Protein AF-A0A162JZP9-F1 (afdb_monomer)

Radius of gyration: 16.93 Å; Cα contacts (8 Å, |Δi|>4): 93; chains: 1; bounding box: 45×39×54 Å

Foldseek 3Di:
DDPDPPDPPFPLVVLVVVLCVLVCCVVPDPPPVPPDPVVVVVSVVVNVVSLLVLLQGAGPDPVSLVVLVVSLVVLVVVLPDPPDDPVSNVVSPVSSVSSVVSSVVNVVVVVVVVD

Secondary structure (DSSP, 8-state):
------PPPPHHHHHHHHHHHHHHHHHHH---TTS-HHHHHHHHHHHHHHHHHHHTSPP-SHHHHHHHHHHHHHHHHHHT-TTS-HHHHHHHHHHHHHHHHHHHHHHHHHHHH--

Nearest PDB structures (foldseek):
  3uum-assembly1_A  TM=4.599E-01  e=1.587E+00  Rattus norvegicus
  3kaw-assembly1_A  TM=3.627E-01  e=4.644E+00  Pseudomonas aeruginosa
  3kav-assembly1_A  TM=3.359E-01  e=9.499E+00  Pseudomonas aeruginosa

pLDDT: mean 74.13, std 14.62, range [38.47, 94.81]

Mean predicted aligned error: 10.18 Å

Organism: NCBI:txid171437

Sequence (115 aa):
MTDQPLTAPCPVAALATDWAILDDQIAGGWVDVTAEPGLALALDALRNAVMARAVGVTAGSVSGAAFQAWLVGLHVSIADDPELDEDARARHLRLAAEGARHLLRYLTTLRLSAD

Solvent-accessible surface area (backbone atoms only — not comparable to full-atom values): 6414 Å² total; per-residue (Å²): 138,81,82,70,76,81,70,75,74,45,70,38,52,55,50,49,46,57,44,49,54,51,50,50,45,54,75,68,68,64,75,50,85,80,55,57,72,69,56,58,53,50,48,53,52,49,51,52,54,50,53,60,50,52,24,72,47,62,39,77,46,74,70,26,37,53,51,34,52,51,51,24,52,51,26,46,57,56,45,65,43,87,86,55,52,70,70,58,29,52,50,28,48,50,46,22,54,43,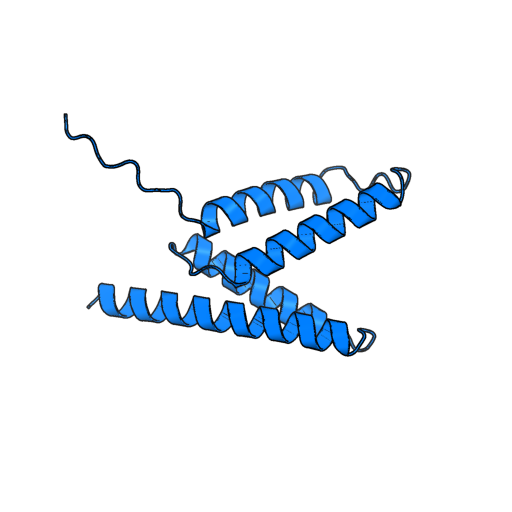15,49,52,26,45,51,52,37,56,52,51,53,55,68,72,76,112

Structure (mmCIF, N/CA/C/O backbone):
data_AF-A0A162JZP9-F1
#
_entry.id   AF-A0A162JZP9-F1
#
loop_
_atom_site.group_PDB
_atom_site.id
_atom_site.type_symbol
_atom_site.label_atom_id
_atom_site.label_alt_id
_atom_site.label_comp_id
_atom_site.label_asym_id
_atom_site.label_entity_id
_atom_site.label_seq_id
_atom_site.pdbx_PDB_ins_code
_atom_site.Cartn_x
_atom_site.Cartn_y
_atom_site.Cartn_z
_atom_site.occupancy
_atom_site.B_iso_or_equiv
_atom_site.auth_seq_id
_atom_site.auth_comp_id
_atom_site.auth_asym_id
_atom_site.auth_atom_id
_atom_site.pdbx_PDB_model_num
ATOM 1 N N . MET A 1 1 ? -27.401 25.032 17.742 1.00 38.47 1 MET A N 1
ATOM 2 C CA . MET A 1 1 ? -26.580 24.776 16.543 1.00 38.47 1 MET A CA 1
ATOM 3 C C . MET A 1 1 ? -25.186 24.468 17.052 1.00 38.47 1 MET A C 1
ATOM 5 O O . MET A 1 1 ? -24.470 25.382 17.425 1.00 38.47 1 MET A O 1
ATOM 9 N N . THR A 1 2 ? -24.883 23.194 17.279 1.00 45.06 2 THR A N 1
ATOM 10 C CA . THR A 1 2 ? -23.556 22.766 17.733 1.00 45.06 2 THR A CA 1
ATOM 11 C C . THR A 1 2 ? -22.680 22.613 16.502 1.00 45.06 2 THR A C 1
ATOM 13 O O . THR A 1 2 ? -22.913 21.697 15.715 1.00 45.06 2 THR A O 1
ATOM 16 N N . ASP A 1 3 ? -21.714 23.515 16.337 1.00 46.56 3 ASP A N 1
ATOM 17 C CA . ASP A 1 3 ? -20.579 23.318 15.438 1.00 46.56 3 ASP A CA 1
ATOM 18 C C . ASP A 1 3 ? -19.853 22.047 15.887 1.00 46.56 3 ASP A C 1
ATOM 20 O O . ASP A 1 3 ? -19.101 22.048 16.864 1.00 46.56 3 ASP A O 1
ATOM 24 N N . GLN A 1 4 ? -20.129 20.924 15.220 1.00 48.72 4 GLN A N 1
ATOM 25 C CA . GLN A 1 4 ? -19.235 19.781 15.316 1.00 48.72 4 GLN A CA 1
ATOM 26 C C . GLN A 1 4 ? -17.902 20.213 14.702 1.00 48.72 4 GLN A C 1
ATOM 28 O O . GLN A 1 4 ? -17.902 20.724 13.578 1.00 48.72 4 GLN A O 1
ATOM 33 N N . PRO A 1 5 ? -16.767 20.019 15.394 1.00 44.47 5 PRO A N 1
ATOM 34 C CA . PRO A 1 5 ? -15.477 20.257 14.779 1.00 44.47 5 PRO A CA 1
ATOM 35 C C . PRO A 1 5 ? -15.393 19.357 13.546 1.00 44.47 5 PRO A C 1
ATOM 37 O O . PR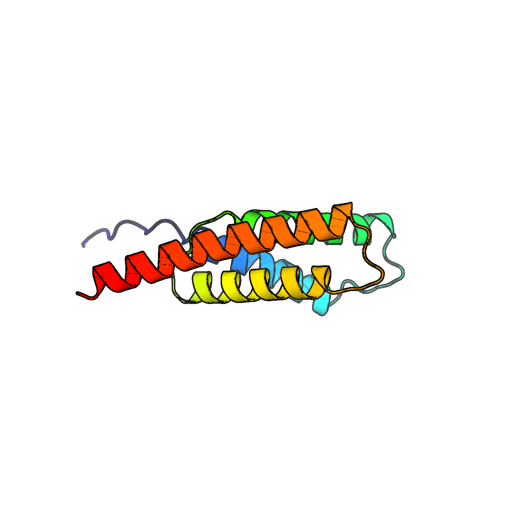O A 1 5 ? -15.537 18.137 13.666 1.00 44.47 5 PRO A O 1
ATOM 40 N N . LEU A 1 6 ? -15.210 19.973 12.372 1.00 50.69 6 LEU A N 1
ATOM 41 C CA . LEU A 1 6 ? -14.882 19.278 11.130 1.00 50.69 6 LEU A CA 1
ATOM 42 C C . LEU A 1 6 ? -13.692 18.380 11.443 1.00 50.69 6 LEU A C 1
ATOM 44 O O . LEU A 1 6 ? -12.568 18.847 11.628 1.00 50.69 6 LEU A O 1
ATOM 48 N N . THR A 1 7 ? -13.973 17.096 11.627 1.00 57.12 7 THR A N 1
ATOM 49 C CA . THR A 1 7 ? -12.969 16.118 12.008 1.00 57.12 7 THR A CA 1
ATOM 50 C C . THR A 1 7 ? -12.004 16.077 10.838 1.00 57.12 7 THR A C 1
ATOM 52 O O . THR A 1 7 ? -12.428 15.804 9.714 1.00 57.12 7 THR A O 1
ATOM 55 N N . ALA A 1 8 ? -10.742 16.446 11.072 1.00 60.09 8 ALA A N 1
ATOM 56 C CA . ALA A 1 8 ? -9.739 16.436 10.017 1.00 60.09 8 ALA A CA 1
ATOM 57 C C . ALA A 1 8 ? -9.791 15.065 9.314 1.00 60.09 8 ALA A C 1
ATOM 59 O O . ALA A 1 8 ? -9.847 14.042 10.009 1.00 60.09 8 ALA A O 1
ATOM 60 N N . PRO A 1 9 ? -9.853 15.024 7.969 1.00 62.06 9 PRO A N 1
ATOM 61 C CA . PRO A 1 9 ? -10.034 13.773 7.248 1.00 62.06 9 PRO A CA 1
ATOM 62 C C . PRO A 1 9 ? -8.933 12.790 7.642 1.00 62.06 9 PRO A C 1
ATOM 64 O O . PRO A 1 9 ? -7.768 13.172 7.771 1.00 62.06 9 PRO A O 1
ATOM 67 N N . CYS A 1 10 ? -9.308 11.526 7.866 1.00 66.31 10 CYS A N 1
ATOM 68 C CA . CYS A 1 10 ? -8.352 10.478 8.211 1.00 66.31 10 CYS A CA 1
ATOM 69 C C . CYS A 1 10 ? -7.232 10.475 7.153 1.00 66.31 10 CYS A C 1
ATOM 71 O O . CYS A 1 10 ? -7.537 10.254 5.979 1.00 66.31 10 CYS A O 1
ATOM 73 N N . PRO A 1 11 ? -5.956 10.688 7.528 1.00 68.69 11 PRO A N 1
ATOM 74 C CA . PRO A 1 11 ? -4.876 10.822 6.550 1.00 68.69 11 PRO A CA 1
ATOM 75 C C . PRO A 1 11 ? -4.736 9.595 5.639 1.00 68.69 11 PRO A C 1
ATOM 77 O O . PRO A 1 11 ? -4.425 9.728 4.461 1.00 68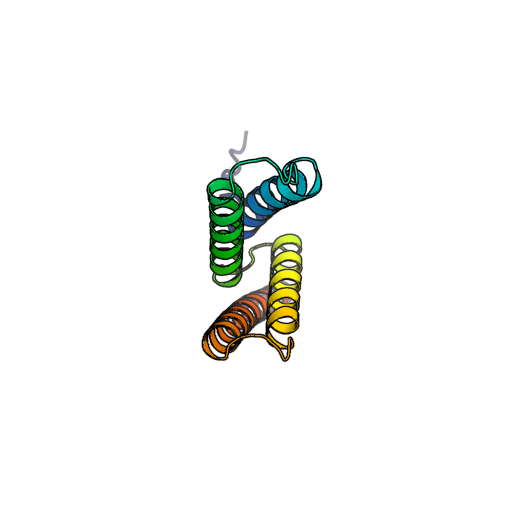.69 11 PRO A O 1
ATOM 80 N N . VAL A 1 12 ? -5.056 8.400 6.152 1.00 68.88 12 VAL A N 1
ATOM 81 C CA . VAL A 1 12 ? -5.104 7.169 5.348 1.00 68.88 12 VAL A CA 1
ATOM 82 C C . VAL A 1 12 ? -6.313 7.133 4.411 1.00 68.88 12 VAL A C 1
ATOM 84 O O . VAL A 1 12 ? -6.193 6.613 3.314 1.00 68.88 12 VAL A O 1
ATOM 87 N N . ALA A 1 13 ? -7.464 7.696 4.788 1.00 64.75 13 ALA A N 1
ATOM 88 C CA . ALA A 1 13 ? -8.629 7.766 3.902 1.00 64.75 13 ALA A CA 1
ATOM 89 C C . ALA A 1 13 ? -8.413 8.746 2.738 1.00 64.75 13 ALA A C 1
ATOM 91 O O . ALA A 1 13 ? -8.836 8.459 1.621 1.00 64.75 13 ALA A O 1
ATOM 92 N N . ALA A 1 14 ? -7.715 9.861 2.977 1.00 69.56 14 ALA A N 1
ATOM 93 C CA . ALA A 1 14 ? -7.278 10.762 1.912 1.00 69.56 14 ALA A CA 1
ATOM 94 C C . ALA A 1 14 ? -6.314 10.041 0.954 1.00 69.56 14 ALA A C 1
ATOM 96 O O . ALA A 1 14 ? -6.574 9.989 -0.241 1.00 69.56 14 ALA A O 1
ATOM 97 N N . LEU A 1 15 ? -5.295 9.356 1.489 1.00 69.62 15 LEU A N 1
ATOM 98 C CA . LEU A 1 15 ? -4.353 8.570 0.681 1.00 69.62 15 LEU A CA 1
ATOM 99 C C . LEU A 1 15 ? -5.011 7.394 -0.054 1.00 69.62 15 LEU A C 1
ATOM 101 O O . LEU A 1 15 ? -4.618 7.085 -1.171 1.00 69.62 15 LEU A O 1
ATOM 105 N N . ALA A 1 16 ? -6.009 6.742 0.544 1.00 66.94 16 ALA A N 1
ATOM 106 C CA . ALA A 1 16 ? -6.778 5.677 -0.097 1.00 66.94 16 ALA A CA 1
ATOM 107 C C . ALA A 1 16 ? -7.689 6.220 -1.208 1.00 66.94 16 ALA A C 1
ATOM 109 O O . ALA A 1 16 ? -7.922 5.530 -2.193 1.00 66.94 16 ALA A O 1
ATOM 110 N N . THR A 1 17 ? -8.183 7.452 -1.066 1.00 64.88 17 THR A N 1
ATOM 111 C CA . THR A 1 17 ? -8.944 8.143 -2.117 1.00 64.88 17 THR A CA 1
ATOM 112 C C . THR A 1 17 ? -8.022 8.529 -3.269 1.00 64.88 17 THR A C 1
ATOM 114 O O . THR A 1 17 ? -8.333 8.221 -4.413 1.00 64.88 17 THR A O 1
ATOM 117 N N . ASP A 1 18 ? -6.855 9.109 -2.976 1.00 66.88 18 ASP A N 1
ATOM 118 C CA . ASP A 1 18 ? -5.829 9.412 -3.980 1.00 66.88 18 ASP A CA 1
ATOM 119 C C . ASP A 1 18 ? -5.358 8.134 -4.687 1.00 66.88 18 ASP A C 1
ATOM 121 O O . ASP A 1 18 ? -5.183 8.122 -5.903 1.00 66.88 18 ASP A O 1
ATOM 125 N N . TRP A 1 19 ? -5.217 7.035 -3.937 1.00 66.38 19 TRP A N 1
ATOM 126 C CA . TRP A 1 19 ? -4.929 5.712 -4.477 1.00 66.38 19 TRP A CA 1
ATOM 127 C C . TRP A 1 19 ? -6.045 5.199 -5.376 1.00 66.38 19 TRP A C 1
ATOM 129 O O . TRP A 1 19 ? -5.752 4.754 -6.471 1.00 66.38 19 TRP A O 1
ATOM 139 N N . ALA A 1 20 ? -7.305 5.258 -4.946 1.00 63.66 20 ALA A N 1
ATOM 140 C CA . ALA A 1 20 ? -8.431 4.801 -5.751 1.00 63.66 20 ALA A CA 1
ATOM 141 C C . ALA A 1 20 ? -8.565 5.621 -7.040 1.00 63.66 20 ALA A C 1
ATOM 143 O O . ALA A 1 20 ? -8.839 5.051 -8.084 1.00 6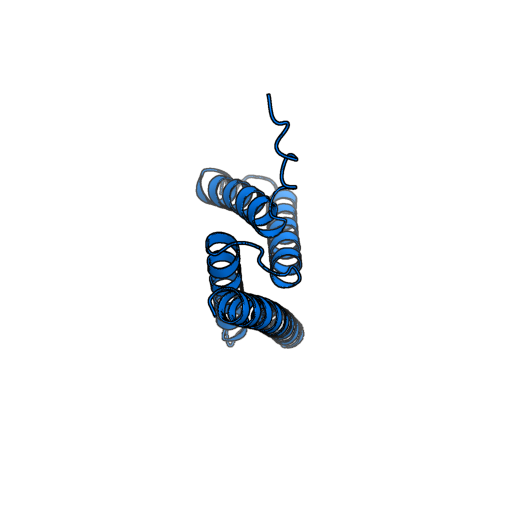3.66 20 ALA A O 1
ATOM 144 N N . ILE A 1 21 ? -8.308 6.931 -6.992 1.00 61.84 21 ILE A N 1
ATOM 145 C CA . ILE A 1 21 ? -8.275 7.788 -8.183 1.00 61.84 21 ILE A CA 1
ATOM 146 C C . ILE A 1 21 ? -7.108 7.392 -9.094 1.00 61.84 21 ILE A C 1
ATOM 148 O O . ILE A 1 21 ? -7.298 7.273 -10.299 1.00 61.84 21 ILE A O 1
ATOM 152 N N . LEU A 1 22 ? -5.914 7.156 -8.543 1.00 63.66 22 LEU A N 1
ATOM 153 C CA . LEU A 1 22 ? -4.762 6.689 -9.316 1.00 63.66 22 LEU A CA 1
ATOM 154 C C . LEU A 1 22 ? -5.006 5.302 -9.923 1.00 63.66 22 LEU A C 1
ATOM 156 O O . LEU A 1 22 ? -4.739 5.112 -11.099 1.00 63.66 22 LEU A O 1
ATOM 160 N N . ASP A 1 23 ? -5.526 4.347 -9.158 1.00 64.44 23 ASP A N 1
ATOM 161 C CA . ASP A 1 23 ? -5.733 2.954 -9.564 1.00 64.44 23 ASP A CA 1
ATOM 162 C C . ASP A 1 23 ? -6.905 2.816 -10.548 1.00 64.44 23 ASP A C 1
ATOM 164 O O . ASP A 1 23 ? -6.771 2.101 -11.533 1.00 64.44 23 ASP A O 1
ATOM 168 N N . ASP A 1 24 ? -8.001 3.565 -10.368 1.00 55.16 24 ASP A N 1
ATOM 169 C CA . ASP A 1 24 ? -9.123 3.639 -11.320 1.00 55.16 24 ASP A CA 1
ATOM 170 C C . ASP A 1 24 ? -8.715 4.358 -12.618 1.00 55.16 24 ASP A C 1
ATOM 172 O O . ASP A 1 24 ? -9.126 3.960 -13.706 1.00 55.16 24 ASP A O 1
ATOM 176 N N . GLN A 1 25 ? -7.820 5.354 -12.556 1.00 50.00 25 GLN A N 1
ATOM 177 C CA . GLN A 1 25 ? -7.251 5.966 -13.764 1.00 50.00 25 GLN A CA 1
ATOM 178 C C . GLN A 1 25 ? -6.195 5.089 -14.456 1.00 50.00 25 GLN A C 1
ATOM 180 O O . GLN A 1 25 ? -6.121 5.084 -15.688 1.00 50.00 25 GLN A O 1
ATOM 185 N N . ILE A 1 26 ? -5.427 4.299 -13.700 1.00 50.78 26 ILE A N 1
ATOM 186 C CA . ILE A 1 26 ? -4.489 3.298 -14.234 1.00 50.78 26 ILE A CA 1
ATOM 187 C C . ILE A 1 26 ? -5.259 2.132 -14.878 1.00 50.78 26 ILE A C 1
ATOM 189 O O . ILE A 1 26 ? -4.924 1.724 -15.988 1.00 50.78 26 ILE A O 1
ATOM 193 N N . ALA A 1 27 ? -6.312 1.625 -14.229 1.00 48.91 27 ALA A N 1
ATOM 194 C CA . ALA A 1 27 ? -7.137 0.521 -14.720 1.00 48.91 27 ALA A CA 1
ATOM 195 C C . ALA A 1 27 ? -8.115 0.942 -15.832 1.00 48.91 27 ALA A C 1
ATOM 197 O O . ALA A 1 27 ? -8.457 0.129 -16.690 1.00 48.91 27 ALA A O 1
ATOM 198 N N . GLY A 1 28 ? -8.565 2.201 -15.826 1.00 43.44 28 GLY A N 1
ATOM 199 C CA . GLY A 1 28 ? -9.636 2.699 -16.687 1.00 43.44 28 GLY A CA 1
ATOM 200 C C . GLY A 1 28 ? -9.209 3.298 -18.028 1.00 43.44 28 GLY A C 1
ATOM 201 O O . GLY A 1 28 ? -10.061 3.422 -18.907 1.00 43.44 28 GLY A O 1
ATOM 202 N N . GLY A 1 29 ? -7.939 3.671 -18.249 1.00 48.03 29 GLY A N 1
ATOM 203 C CA . GLY A 1 29 ? -7.625 4.321 -19.531 1.00 48.03 29 GLY A CA 1
ATOM 204 C C . GLY A 1 29 ? -6.204 4.770 -19.850 1.00 48.03 29 GLY A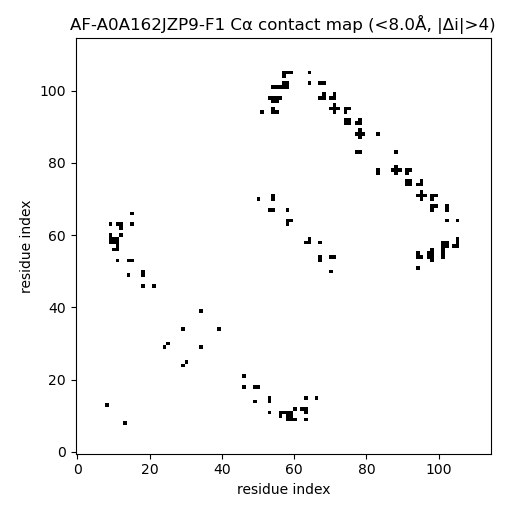 C 1
ATOM 205 O O . GLY A 1 29 ? -6.037 5.415 -20.880 1.00 48.03 29 GLY A O 1
ATOM 206 N N . TRP A 1 30 ? -5.182 4.465 -19.047 1.00 47.59 30 TRP A N 1
ATOM 207 C CA . TRP A 1 30 ? -3.795 4.880 -19.349 1.00 47.59 30 TRP A CA 1
ATOM 208 C C . TRP A 1 30 ? -2.851 3.752 -19.765 1.00 47.59 30 TRP A C 1
ATOM 210 O O . TRP A 1 30 ? -1.632 3.896 -19.739 1.00 47.59 30 TRP A O 1
ATOM 220 N N . VAL A 1 31 ? -3.423 2.663 -20.270 1.00 48.25 31 VAL A N 1
ATOM 221 C CA . VAL A 1 31 ? -2.712 1.711 -21.132 1.00 48.25 31 VAL A CA 1
ATOM 222 C C . VAL A 1 31 ? -3.044 2.024 -22.593 1.00 48.25 31 VAL A C 1
ATOM 224 O O . VAL A 1 31 ? -3.340 1.136 -23.387 1.00 48.25 31 VAL A O 1
ATOM 227 N N . ASP A 1 32 ? -3.001 3.301 -22.981 1.00 52.06 32 ASP A N 1
ATOM 228 C CA . ASP A 1 32 ? -2.555 3.559 -24.342 1.00 52.06 32 ASP A CA 1
ATOM 229 C C . ASP A 1 32 ? -1.045 3.330 -24.315 1.00 52.06 32 ASP A C 1
ATOM 231 O O . ASP A 1 32 ? -0.275 4.182 -23.888 1.00 52.06 32 ASP A O 1
ATOM 235 N N . VAL A 1 33 ? -0.621 2.130 -24.710 1.00 48.88 33 VAL A N 1
ATOM 236 C CA . VAL A 1 33 ? 0.795 1.728 -24.794 1.00 48.88 33 VAL A CA 1
ATOM 237 C C . VAL A 1 33 ? 1.571 2.624 -25.782 1.00 48.88 33 VAL A C 1
ATOM 239 O O . VAL A 1 33 ? 2.790 2.522 -25.893 1.00 48.88 33 VAL A O 1
ATOM 242 N N . THR A 1 34 ? 0.880 3.526 -26.494 1.00 53.34 34 THR A N 1
ATOM 243 C CA . THR A 1 34 ? 1.474 4.580 -27.323 1.00 53.34 34 THR A CA 1
ATOM 244 C C . THR A 1 34 ? 1.675 5.919 -26.599 1.00 53.34 34 THR A C 1
ATOM 246 O O . THR A 1 34 ? 2.401 6.772 -27.113 1.00 53.34 34 THR A O 1
ATOM 249 N N . ALA A 1 35 ? 1.099 6.110 -25.406 1.00 56.91 35 ALA A N 1
ATOM 250 C CA . ALA A 1 35 ? 1.359 7.273 -24.569 1.00 56.91 35 ALA A CA 1
ATOM 251 C C . ALA A 1 35 ? 2.812 7.230 -24.085 1.00 56.91 35 ALA A C 1
ATOM 253 O O . ALA A 1 35 ? 3.307 6.204 -23.622 1.00 56.91 35 ALA A O 1
ATOM 254 N N . GLU A 1 36 ? 3.505 8.350 -24.260 1.00 63.66 36 GLU A N 1
ATOM 255 C CA . GLU A 1 36 ? 4.949 8.497 -24.108 1.00 63.66 36 GLU A CA 1
ATOM 256 C C . GLU A 1 36 ? 5.544 7.667 -22.948 1.00 63.66 36 GLU A C 1
ATOM 258 O O . GLU A 1 36 ? 5.119 7.823 -21.802 1.00 63.66 36 GLU A O 1
ATOM 263 N N . PRO A 1 37 ? 6.583 6.841 -23.184 1.00 66.19 37 PRO A N 1
ATOM 264 C CA . PRO A 1 37 ? 7.180 5.978 -22.156 1.00 66.19 37 PRO A CA 1
ATOM 265 C C . PRO A 1 37 ? 7.587 6.698 -20.858 1.00 66.19 37 PRO A C 1
ATOM 267 O O . PRO A 1 37 ? 7.556 6.110 -19.777 1.00 66.19 37 PRO A O 1
ATOM 270 N N . GLY A 1 38 ? 7.948 7.983 -20.945 1.00 69.75 38 GLY A N 1
ATOM 271 C CA . GLY A 1 38 ? 8.277 8.804 -19.776 1.00 69.75 38 GLY A CA 1
ATOM 272 C C . GLY A 1 38 ? 7.084 9.059 -18.851 1.00 69.75 38 GLY A C 1
ATOM 273 O O . GLY A 1 38 ? 7.260 9.179 -17.640 1.00 69.75 38 GLY A O 1
ATOM 274 N N . LEU A 1 39 ? 5.872 9.095 -19.399 1.00 67.81 39 LEU A N 1
ATOM 275 C CA . LEU A 1 39 ? 4.640 9.341 -18.665 1.00 67.81 39 LEU A CA 1
ATOM 276 C C . LEU A 1 39 ? 4.193 8.105 -17.871 1.00 67.81 39 LEU A C 1
ATOM 278 O O . LEU A 1 39 ? 3.843 8.228 -16.698 1.00 67.81 39 LEU A O 1
ATOM 282 N N . ALA A 1 40 ? 4.303 6.914 -18.466 1.00 66.44 40 ALA A N 1
ATOM 283 C CA . ALA A 1 40 ? 4.062 5.647 -17.774 1.00 66.44 40 ALA A CA 1
ATOM 284 C C . ALA A 1 40 ? 5.030 5.457 -16.591 1.00 66.44 40 ALA A C 1
ATOM 286 O O . ALA A 1 40 ? 4.602 5.190 -15.470 1.00 66.44 40 ALA A O 1
ATOM 287 N N . LEU A 1 41 ? 6.327 5.712 -16.808 1.00 71.56 41 LEU A N 1
ATOM 288 C CA . LEU A 1 41 ? 7.338 5.668 -15.745 1.00 71.56 41 LEU A CA 1
ATOM 289 C C . LEU A 1 41 ? 7.062 6.682 -14.624 1.00 71.56 41 LEU A C 1
ATOM 291 O O . LEU A 1 41 ? 7.244 6.367 -13.447 1.00 71.56 41 LEU A O 1
ATOM 295 N N . ALA A 1 42 ? 6.624 7.897 -14.967 1.00 71.88 42 ALA A N 1
ATOM 296 C CA . ALA A 1 42 ? 6.291 8.922 -13.980 1.00 71.88 42 ALA A CA 1
ATOM 297 C C . ALA A 1 42 ? 5.069 8.535 -13.132 1.00 71.88 42 ALA A C 1
ATOM 299 O O . ALA A 1 42 ? 5.068 8.771 -11.921 1.00 71.88 42 ALA A O 1
ATOM 300 N N . LEU A 1 43 ? 4.054 7.915 -13.741 1.00 67.94 43 LEU A N 1
ATOM 301 C CA . LEU A 1 43 ? 2.895 7.402 -13.014 1.00 67.94 43 LEU A CA 1
ATOM 302 C C . LEU A 1 43 ? 3.248 6.233 -12.103 1.00 67.94 43 LEU A C 1
ATOM 304 O O . LEU A 1 43 ? 2.831 6.237 -10.947 1.00 67.94 43 LEU A O 1
ATOM 308 N N . ASP A 1 44 ? 4.050 5.279 -12.569 1.00 71.56 44 ASP A N 1
ATOM 309 C CA . ASP A 1 44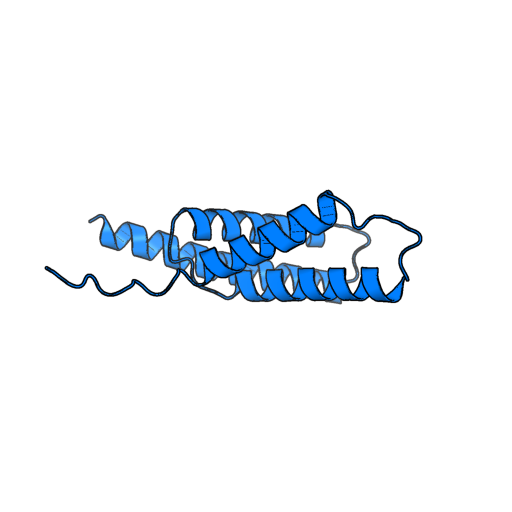 ? 4.518 4.180 -11.723 1.00 71.56 44 ASP A CA 1
ATOM 310 C C . ASP A 1 44 ? 5.360 4.699 -10.551 1.00 71.56 44 ASP A C 1
ATOM 312 O O . ASP A 1 44 ? 5.200 4.255 -9.410 1.00 71.56 44 ASP A O 1
ATOM 316 N N . ALA A 1 45 ? 6.211 5.702 -10.785 1.00 74.75 45 ALA A N 1
ATOM 317 C CA . ALA A 1 45 ? 6.959 6.364 -9.722 1.00 74.75 45 ALA A CA 1
ATOM 318 C C . ALA A 1 45 ? 6.031 7.064 -8.714 1.00 74.75 45 ALA A C 1
ATOM 320 O O . ALA A 1 45 ? 6.235 6.944 -7.502 1.00 74.75 45 ALA A O 1
ATOM 321 N N . LEU A 1 46 ? 4.991 7.757 -9.191 1.00 73.75 46 LEU A N 1
ATOM 322 C CA . LEU A 1 46 ? 3.994 8.403 -8.338 1.00 73.75 46 LEU A CA 1
ATOM 323 C C . LEU A 1 46 ? 3.206 7.372 -7.521 1.00 73.75 46 LEU A C 1
ATOM 325 O O . LEU A 1 46 ? 3.084 7.529 -6.305 1.00 73.75 46 LEU A O 1
ATOM 329 N N . ARG A 1 47 ? 2.744 6.292 -8.160 1.00 74.38 47 ARG A N 1
ATOM 330 C CA . ARG A 1 47 ? 2.054 5.159 -7.534 1.00 74.38 47 ARG A CA 1
ATOM 331 C C . ARG A 1 47 ? 2.899 4.580 -6.403 1.00 74.38 47 ARG A C 1
ATOM 333 O O . ARG A 1 47 ? 2.446 4.501 -5.261 1.00 74.38 47 ARG A O 1
ATOM 340 N N . ASN A 1 48 ? 4.162 4.270 -6.689 1.00 75.06 48 ASN A N 1
ATOM 341 C CA . ASN A 1 48 ? 5.111 3.751 -5.708 1.00 75.06 48 ASN A CA 1
ATOM 342 C C . ASN A 1 48 ? 5.350 4.730 -4.549 1.00 75.06 48 ASN A C 1
ATOM 344 O O . ASN A 1 48 ? 5.378 4.319 -3.388 1.00 75.06 48 ASN A O 1
ATOM 348 N N . ALA A 1 49 ? 5.462 6.030 -4.833 1.00 76.12 49 ALA A N 1
ATOM 349 C CA . ALA A 1 49 ? 5.652 7.055 -3.810 1.00 76.12 49 ALA A CA 1
ATOM 350 C C . ALA A 1 49 ? 4.414 7.265 -2.920 1.00 76.12 49 ALA A C 1
ATOM 352 O O . ALA A 1 49 ? 4.558 7.631 -1.750 1.00 76.12 49 ALA A O 1
ATOM 353 N N . VAL A 1 50 ? 3.203 7.078 -3.451 1.00 74.81 50 VAL A N 1
ATOM 354 C CA . VAL A 1 50 ? 1.954 7.137 -2.675 1.00 74.81 50 VAL A CA 1
ATOM 355 C C . VAL A 1 50 ? 1.818 5.898 -1.790 1.00 74.81 50 VAL A C 1
ATOM 357 O O . VAL A 1 50 ? 1.586 6.055 -0.592 1.00 74.81 50 VAL A O 1
ATOM 360 N N . MET A 1 51 ? 2.065 4.691 -2.319 1.00 76.50 51 MET A N 1
ATOM 361 C CA . MET A 1 51 ? 2.058 3.454 -1.517 1.00 76.50 51 MET A CA 1
ATOM 362 C C . MET A 1 51 ? 3.055 3.520 -0.363 1.00 76.50 51 MET A C 1
ATOM 364 O O . MET A 1 51 ? 2.695 3.258 0.785 1.00 76.50 51 MET A O 1
ATOM 368 N N . ALA A 1 52 ? 4.291 3.939 -0.653 1.00 75.44 52 ALA A N 1
ATOM 369 C CA . ALA A 1 52 ? 5.342 4.050 0.352 1.00 75.44 52 ALA A CA 1
ATOM 370 C C . ALA A 1 52 ? 4.978 5.042 1.468 1.00 75.44 52 ALA A C 1
ATOM 372 O O . ALA A 1 52 ? 5.280 4.809 2.634 1.00 75.44 52 ALA A O 1
ATOM 373 N N . ARG A 1 53 ? 4.282 6.135 1.134 1.00 78.44 53 ARG A N 1
ATOM 374 C CA . ARG A 1 53 ? 3.771 7.078 2.138 1.00 78.44 53 ARG A CA 1
ATOM 375 C C . ARG A 1 53 ? 2.608 6.495 2.935 1.00 78.44 53 ARG A C 1
ATOM 377 O O . ARG A 1 53 ? 2.565 6.671 4.148 1.00 78.44 53 ARG A O 1
ATOM 384 N N . ALA A 1 54 ? 1.692 5.784 2.285 1.00 77.75 54 ALA A N 1
ATOM 385 C CA . ALA A 1 54 ? 0.518 5.207 2.932 1.00 77.75 54 ALA A CA 1
ATOM 386 C C . ALA A 1 54 ? 0.862 4.142 3.985 1.00 77.75 54 ALA A C 1
ATOM 388 O O . ALA A 1 54 ? 0.177 4.056 5.007 1.00 77.75 54 ALA A O 1
ATOM 389 N N . VAL A 1 55 ? 1.939 3.373 3.802 1.00 81.12 55 VAL A N 1
ATOM 390 C CA . VAL A 1 55 ? 2.381 2.398 4.816 1.00 81.12 55 VAL A CA 1
ATOM 391 C C . VAL A 1 55 ? 3.005 3.044 6.063 1.00 81.12 55 VAL A C 1
ATOM 393 O O . VAL A 1 55 ? 2.969 2.434 7.126 1.00 81.12 55 VAL A O 1
ATOM 396 N N . GLY A 1 56 ? 3.512 4.279 5.974 1.00 80.94 56 GLY A N 1
ATOM 397 C CA . GLY A 1 56 ? 4.121 5.006 7.103 1.00 80.94 56 GLY A CA 1
ATOM 398 C C . GLY A 1 56 ? 3.140 5.811 7.969 1.00 80.94 56 GLY A C 1
ATOM 399 O O . GLY A 1 56 ? 3.524 6.434 8.960 1.00 80.94 56 GLY A O 1
ATOM 400 N N . VAL A 1 57 ? 1.854 5.847 7.611 1.00 80.31 57 VAL A N 1
ATOM 401 C CA . VAL A 1 57 ? 0.824 6.588 8.358 1.00 80.31 57 VAL A CA 1
ATOM 402 C C . VAL A 1 57 ? 0.100 5.641 9.314 1.00 80.31 57 VAL A C 1
ATOM 404 O O . VAL A 1 57 ? -0.121 4.485 8.999 1.00 80.31 57 VAL A O 1
ATOM 407 N N . THR A 1 58 ? -0.314 6.091 10.499 1.00 77.81 58 THR A N 1
ATOM 408 C CA . THR A 1 58 ? -1.170 5.248 11.358 1.00 77.81 58 THR A CA 1
ATOM 409 C C . THR A 1 58 ? -2.616 5.312 10.868 1.00 77.81 58 THR A C 1
ATOM 411 O O . THR A 1 58 ? -3.161 6.408 10.726 1.00 77.81 58 THR A O 1
ATOM 414 N N . ALA A 1 59 ? -3.250 4.159 10.624 1.00 75.19 59 ALA A N 1
ATOM 415 C CA . ALA A 1 59 ? -4.679 4.103 10.323 1.00 75.19 59 ALA A CA 1
ATOM 416 C C . ALA A 1 59 ? -5.504 4.802 11.414 1.00 75.19 59 ALA A C 1
ATOM 418 O O . ALA A 1 59 ? -5.280 4.606 12.604 1.00 75.19 59 ALA A O 1
ATOM 419 N N . GLY A 1 60 ? -6.462 5.633 10.999 1.00 75.62 60 GLY A N 1
ATOM 420 C CA . GLY A 1 60 ? -7.430 6.279 11.895 1.00 75.62 60 GLY A CA 1
ATOM 421 C C . GLY A 1 60 ? -8.837 5.685 11.795 1.00 75.62 60 GLY A C 1
ATOM 422 O O . GLY A 1 60 ? -9.750 6.162 12.460 1.00 75.62 60 GLY A O 1
ATOM 423 N N . SER A 1 61 ? -9.037 4.677 10.943 1.00 78.12 61 SER A N 1
ATOM 424 C CA . SER A 1 61 ? -10.334 4.056 10.661 1.00 78.12 61 SER A CA 1
ATOM 425 C C . SER A 1 61 ? -10.164 2.597 10.231 1.00 78.12 61 SER A C 1
ATOM 427 O O . SER A 1 61 ? -9.088 2.204 9.775 1.00 78.12 61 SER A O 1
ATOM 429 N N . VAL A 1 62 ? -11.238 1.804 10.335 1.00 80.31 62 VAL A N 1
ATOM 430 C CA . VAL A 1 62 ? -11.249 0.389 9.919 1.00 80.31 62 VAL A CA 1
ATOM 431 C C . VAL A 1 62 ? -10.927 0.264 8.431 1.00 80.31 62 VAL A C 1
ATOM 433 O O . VAL A 1 62 ? -10.093 -0.554 8.053 1.00 80.31 62 VAL A O 1
ATOM 436 N N . SER A 1 63 ? -11.513 1.122 7.591 1.00 74.31 63 SER A N 1
ATOM 437 C CA . SER A 1 63 ? -11.221 1.152 6.153 1.00 74.31 63 SER A CA 1
ATOM 438 C C . SER A 1 63 ? -9.759 1.506 5.870 1.00 74.31 63 SER A C 1
ATOM 440 O O . SER A 1 63 ? -9.135 0.888 5.014 1.00 74.31 63 SER A O 1
ATOM 442 N N . GLY A 1 64 ? -9.182 2.452 6.622 1.00 77.44 64 GLY A N 1
ATOM 443 C CA . GLY A 1 64 ? -7.763 2.786 6.506 1.00 77.44 64 GLY A CA 1
ATOM 444 C C . GLY A 1 64 ? -6.859 1.621 6.911 1.00 77.44 64 GLY A C 1
ATOM 445 O O . GLY A 1 64 ? -5.886 1.330 6.225 1.00 77.44 64 GLY A O 1
ATOM 446 N N . ALA A 1 65 ? -7.211 0.901 7.976 1.00 80.62 65 ALA A N 1
ATOM 447 C CA . ALA A 1 65 ? -6.477 -0.283 8.413 1.00 80.62 65 ALA A CA 1
ATOM 448 C C . ALA A 1 65 ? -6.557 -1.432 7.397 1.00 80.62 65 ALA A C 1
ATOM 450 O O . ALA A 1 65 ? -5.547 -2.079 7.132 1.00 80.62 65 ALA A O 1
ATOM 451 N N . ALA A 1 66 ? -7.725 -1.653 6.788 1.00 79.88 66 ALA A N 1
ATOM 452 C CA . ALA A 1 66 ? -7.897 -2.634 5.719 1.00 79.88 66 ALA A CA 1
ATOM 453 C C . ALA A 1 66 ? -7.049 -2.285 4.484 1.00 79.88 66 ALA A C 1
ATOM 455 O O . ALA A 1 66 ? -6.374 -3.154 3.936 1.00 79.88 66 ALA A O 1
ATOM 456 N N . PHE A 1 67 ? -7.018 -1.007 4.093 1.00 82.19 67 PHE A N 1
ATOM 457 C CA . PHE A 1 67 ? -6.168 -0.536 3.000 1.00 82.19 67 PHE A CA 1
ATOM 458 C C . PHE A 1 67 ? -4.674 -0.726 3.302 1.00 82.19 67 PHE A C 1
ATOM 460 O O . PHE A 1 67 ? -3.934 -1.241 2.466 1.00 82.19 67 PHE A O 1
ATOM 467 N N . GLN A 1 68 ? -4.225 -0.401 4.519 1.00 83.75 68 GLN A N 1
ATOM 468 C CA . GLN A 1 68 ? -2.842 -0.664 4.926 1.00 83.75 68 GLN A CA 1
ATOM 469 C C . GLN A 1 68 ? -2.501 -2.156 4.929 1.00 83.75 68 GLN A C 1
ATOM 471 O O . GLN A 1 68 ? -1.423 -2.527 4.472 1.00 83.75 68 GLN A O 1
ATOM 476 N N . ALA A 1 69 ? -3.404 -3.018 5.405 1.00 84.88 69 ALA A N 1
ATOM 477 C CA . ALA A 1 69 ? -3.206 -4.465 5.371 1.00 84.88 69 ALA A CA 1
ATOM 478 C C . ALA A 1 69 ? -3.039 -4.982 3.932 1.00 84.88 69 ALA A C 1
ATOM 480 O O . ALA A 1 69 ? -2.156 -5.800 3.671 1.00 84.88 69 ALA A O 1
ATOM 481 N N . TRP A 1 70 ? -3.836 -4.459 2.996 1.00 86.25 70 TRP A N 1
ATOM 482 C CA . TRP A 1 70 ? -3.704 -4.768 1.574 1.00 86.25 70 TRP A CA 1
ATOM 483 C C . TRP A 1 70 ? -2.346 -4.321 1.003 1.00 86.25 70 TRP A C 1
ATOM 485 O O . TRP A 1 70 ? -1.663 -5.131 0.380 1.00 86.25 70 TRP A O 1
ATOM 495 N N . LEU A 1 71 ? -1.899 -3.090 1.286 1.00 85.38 71 LEU A N 1
ATOM 496 C CA . LEU A 1 71 ? -0.586 -2.585 0.846 1.00 85.38 71 LEU A CA 1
ATOM 497 C C . LEU A 1 71 ? 0.588 -3.398 1.410 1.00 85.38 71 LEU A C 1
ATOM 499 O O . LEU A 1 71 ? 1.555 -3.672 0.699 1.00 85.38 71 LEU A O 1
ATOM 503 N N . VAL A 1 72 ? 0.505 -3.808 2.679 1.00 87.62 72 VAL A N 1
ATOM 504 C CA . VAL A 1 72 ? 1.502 -4.695 3.296 1.00 87.62 72 VAL A CA 1
ATOM 505 C C . VAL A 1 72 ? 1.559 -6.025 2.546 1.00 87.62 72 VAL A C 1
ATOM 507 O O . VAL A 1 72 ? 2.648 -6.463 2.179 1.00 87.62 72 VAL A O 1
ATOM 510 N N . GLY A 1 73 ? 0.404 -6.639 2.270 1.00 84.94 73 GLY A N 1
ATOM 511 C CA . GLY A 1 73 ? 0.320 -7.879 1.495 1.00 84.94 73 GLY A CA 1
ATOM 512 C C . GLY A 1 73 ? 0.903 -7.740 0.087 1.00 84.94 73 GLY A C 1
ATOM 513 O O . GLY A 1 73 ? 1.672 -8.597 -0.342 1.00 84.94 73 GLY A O 1
ATOM 514 N N . LEU A 1 74 ? 0.614 -6.630 -0.599 1.00 86.44 74 LEU A N 1
ATOM 515 C CA . LEU A 1 74 ? 1.165 -6.333 -1.921 1.00 86.44 74 LEU A CA 1
ATOM 516 C C . LEU A 1 74 ? 2.696 -6.233 -1.893 1.00 86.44 74 LEU A C 1
ATOM 518 O O . LEU A 1 74 ? 3.365 -6.846 -2.719 1.00 86.44 74 LEU A O 1
ATOM 522 N N . HIS A 1 75 ? 3.272 -5.508 -0.931 1.00 88.19 75 HIS A N 1
ATOM 523 C CA . HIS A 1 75 ? 4.728 -5.396 -0.816 1.00 88.19 75 HIS A CA 1
ATOM 524 C C . HIS A 1 75 ? 5.413 -6.723 -0.473 1.00 88.19 75 HIS A C 1
ATOM 526 O O . HIS A 1 75 ? 6.495 -6.981 -0.996 1.00 88.19 75 HIS A O 1
ATOM 532 N N . VAL A 1 76 ? 4.792 -7.577 0.347 1.00 89.50 76 VAL A N 1
ATOM 533 C CA . VAL A 1 76 ? 5.290 -8.943 0.586 1.00 89.50 76 VAL A CA 1
ATOM 534 C C . VAL A 1 76 ? 5.231 -9.769 -0.698 1.00 89.50 76 VAL A C 1
ATOM 536 O O . VAL A 1 76 ? 6.216 -10.413 -1.034 1.00 89.50 76 VAL A O 1
ATOM 539 N N . SER A 1 77 ? 4.123 -9.702 -1.442 1.00 89.19 77 SER A N 1
ATOM 540 C CA . SER A 1 77 ? 3.968 -10.428 -2.707 1.00 89.19 77 SER A CA 1
ATOM 541 C C . SER A 1 77 ? 4.991 -9.999 -3.759 1.00 89.19 77 SER A C 1
ATOM 543 O O . SER A 1 77 ? 5.510 -10.854 -4.464 1.00 89.19 77 SER A O 1
ATOM 545 N N . ILE A 1 78 ? 5.297 -8.701 -3.863 1.00 86.19 78 ILE A N 1
ATOM 546 C CA . ILE A 1 78 ? 6.347 -8.202 -4.765 1.00 86.19 78 ILE A CA 1
ATOM 547 C C . ILE A 1 78 ? 7.716 -8.713 -4.305 1.00 86.19 78 ILE A C 1
ATOM 549 O O . ILE A 1 78 ? 8.510 -9.171 -5.114 1.00 86.19 78 ILE A O 1
ATOM 553 N N . ALA A 1 79 ? 7.995 -8.671 -3.000 1.00 90.94 79 ALA A N 1
ATOM 554 C CA . ALA A 1 79 ? 9.267 -9.134 -2.453 1.00 90.94 79 ALA A CA 1
ATOM 555 C C . ALA A 1 79 ? 9.490 -10.655 -2.568 1.00 90.94 79 ALA A C 1
ATOM 557 O O . ALA A 1 79 ? 10.622 -11.098 -2.368 1.00 90.94 79 ALA A O 1
ATOM 558 N N . ASP A 1 80 ? 8.450 -11.439 -2.860 1.00 92.50 80 ASP A N 1
ATOM 559 C CA . ASP A 1 80 ? 8.535 -12.886 -3.092 1.00 92.50 80 ASP A CA 1
ATOM 560 C C . ASP A 1 80 ? 8.949 -13.234 -4.534 1.00 92.50 80 ASP A C 1
ATOM 562 O O . ASP A 1 80 ? 9.334 -14.367 -4.812 1.00 92.50 80 ASP A O 1
ATOM 566 N N . ASP A 1 81 ? 8.946 -12.257 -5.447 1.00 91.56 81 ASP A N 1
ATOM 567 C CA . ASP A 1 81 ? 9.397 -12.450 -6.825 1.00 91.56 81 ASP A CA 1
ATOM 568 C C . ASP A 1 81 ? 10.884 -12.881 -6.849 1.00 91.56 81 ASP A C 1
ATOM 570 O O . ASP A 1 81 ? 11.751 -12.172 -6.313 1.00 91.56 81 ASP A O 1
ATOM 574 N N . PRO A 1 82 ? 11.223 -14.056 -7.419 1.00 89.62 82 PRO A N 1
ATOM 575 C CA . PRO A 1 82 ? 12.599 -14.540 -7.477 1.00 89.62 82 PRO A CA 1
ATOM 576 C C . PRO A 1 82 ? 13.493 -13.714 -8.410 1.00 89.62 82 PRO A C 1
ATOM 578 O O . PRO A 1 82 ? 14.710 -13.733 -8.236 1.00 89.62 82 PRO A O 1
ATOM 581 N N . GLU A 1 83 ? 12.919 -12.984 -9.366 1.00 93.62 83 GLU A N 1
ATOM 582 C CA . GLU A 1 83 ? 13.648 -12.157 -10.334 1.00 93.62 83 GLU A CA 1
ATOM 583 C C . GLU A 1 83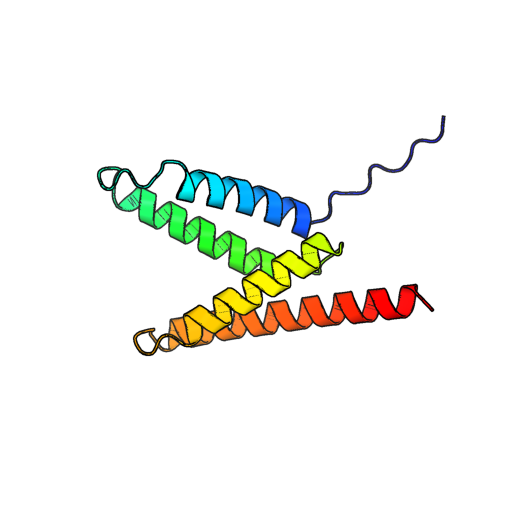 ? 13.908 -10.735 -9.816 1.00 93.62 83 GLU A C 1
ATOM 585 O O . GLU A 1 83 ? 14.698 -9.991 -10.400 1.00 93.62 83 GLU A O 1
ATOM 590 N N . LEU A 1 84 ? 13.288 -10.359 -8.693 1.00 91.06 84 LEU A N 1
ATOM 591 C CA . LEU A 1 84 ? 13.441 -9.036 -8.106 1.00 91.06 84 LEU A CA 1
ATOM 592 C C . LEU A 1 84 ? 14.845 -8.826 -7.533 1.00 91.06 84 LEU A C 1
ATOM 594 O O . LEU A 1 84 ? 15.345 -9.634 -6.735 1.00 91.06 84 LEU A O 1
ATOM 598 N N . ASP A 1 85 ? 15.435 -7.682 -7.883 1.00 94.81 85 ASP A N 1
ATOM 599 C CA . ASP A 1 85 ? 16.730 -7.250 -7.374 1.00 94.81 85 ASP A CA 1
ATOM 600 C C . ASP A 1 85 ? 16.741 -7.131 -5.837 1.00 94.81 85 ASP A C 1
ATOM 602 O O . ASP A 1 85 ? 15.728 -6.841 -5.194 1.00 94.81 85 ASP A O 1
ATOM 606 N N . GLU A 1 86 ? 17.900 -7.390 -5.224 1.00 94.12 86 GLU A N 1
ATOM 607 C CA . GLU A 1 86 ? 18.027 -7.479 -3.763 1.00 94.12 86 GLU A CA 1
ATOM 608 C C . GLU A 1 86 ? 17.707 -6.149 -3.061 1.00 94.12 86 GLU A C 1
ATOM 610 O O . GLU A 1 86 ? 17.045 -6.139 -2.018 1.00 94.12 86 GLU A O 1
ATOM 615 N N . ASP A 1 87 ? 18.093 -5.019 -3.659 1.00 93.19 87 ASP A N 1
ATOM 616 C CA . ASP A 1 87 ? 17.816 -3.686 -3.121 1.00 93.19 87 ASP A CA 1
ATOM 617 C C . ASP A 1 87 ? 16.315 -3.363 -3.154 1.00 93.19 87 ASP A C 1
ATOM 619 O O . ASP A 1 87 ? 15.756 -2.827 -2.186 1.00 93.19 87 ASP A O 1
ATOM 623 N N . ALA A 1 88 ? 15.624 -3.713 -4.239 1.00 88.06 88 ALA A N 1
ATOM 624 C CA . ALA A 1 88 ? 14.181 -3.586 -4.357 1.00 88.06 88 ALA A CA 1
ATOM 625 C C . ALA A 1 88 ? 13.456 -4.512 -3.392 1.00 88.06 88 ALA A C 1
ATOM 627 O O . ALA A 1 88 ? 12.542 -4.059 -2.697 1.00 88.06 88 ALA A O 1
ATOM 628 N N . ARG A 1 89 ? 13.897 -5.765 -3.272 1.00 92.75 89 ARG A N 1
ATOM 629 C CA . ARG A 1 89 ? 13.369 -6.710 -2.286 1.00 92.75 89 ARG A CA 1
ATOM 630 C C . ARG A 1 89 ? 13.485 -6.141 -0.876 1.00 92.75 89 ARG A C 1
ATOM 632 O O . ARG A 1 89 ? 12.489 -6.065 -0.155 1.00 92.75 89 ARG A O 1
ATOM 639 N N . ALA A 1 90 ? 14.668 -5.660 -0.494 1.00 93.75 90 ALA A N 1
ATOM 640 C CA . ALA A 1 90 ? 14.903 -5.053 0.812 1.00 93.75 90 ALA A CA 1
ATOM 641 C C . ALA A 1 90 ? 14.019 -3.816 1.041 1.00 93.75 90 ALA A C 1
ATOM 643 O O . ALA A 1 90 ? 13.473 -3.637 2.133 1.00 93.75 90 ALA A O 1
ATOM 644 N N . ARG A 1 91 ? 13.834 -2.972 0.019 1.00 90.12 91 ARG A N 1
ATOM 645 C CA . ARG A 1 91 ? 12.934 -1.812 0.075 1.00 90.12 91 ARG A CA 1
ATOM 646 C C . ARG A 1 91 ? 11.484 -2.233 0.322 1.00 90.12 91 ARG A C 1
ATOM 648 O O . ARG A 1 91 ? 10.855 -1.690 1.229 1.00 90.12 91 ARG A O 1
ATOM 655 N N . HIS A 1 92 ? 10.967 -3.208 -0.421 1.00 89.38 92 HIS A N 1
ATOM 656 C CA . HIS A 1 92 ? 9.594 -3.690 -0.258 1.00 89.38 92 HIS A CA 1
ATOM 657 C C . HIS A 1 92 ? 9.360 -4.347 1.107 1.00 89.38 92 HIS A C 1
ATOM 659 O O . HIS A 1 92 ? 8.367 -4.042 1.768 1.00 89.38 92 HIS A O 1
ATOM 665 N N . LEU A 1 93 ? 10.308 -5.148 1.598 1.00 93.75 93 LEU A N 1
ATOM 666 C CA . LEU A 1 93 ? 10.224 -5.736 2.938 1.00 93.75 93 LEU A CA 1
ATOM 667 C C . LEU A 1 93 ? 10.245 -4.676 4.049 1.00 93.75 93 LEU A C 1
ATOM 669 O O . LEU A 1 93 ? 9.513 -4.803 5.031 1.00 93.75 93 LEU A O 1
ATOM 673 N N . ARG A 1 94 ? 11.036 -3.603 3.902 1.00 94.00 94 ARG A N 1
ATOM 674 C CA . ARG A 1 94 ? 11.035 -2.477 4.855 1.00 94.00 94 ARG A CA 1
ATOM 675 C C . ARG A 1 94 ? 9.679 -1.773 4.896 1.00 94.00 94 ARG A C 1
ATOM 677 O O . ARG A 1 94 ? 9.169 -1.537 5.990 1.00 94.00 94 ARG A O 1
ATOM 684 N N . LEU A 1 95 ? 9.087 -1.498 3.732 1.00 88.94 95 LEU A N 1
ATOM 685 C CA . LEU A 1 95 ? 7.756 -0.891 3.624 1.00 88.94 95 LEU A CA 1
ATOM 686 C C . LEU A 1 95 ? 6.673 -1.787 4.245 1.00 88.94 95 LEU A C 1
ATOM 688 O O . LEU A 1 95 ? 5.841 -1.306 5.013 1.00 88.94 95 LEU A O 1
ATOM 692 N N . ALA A 1 96 ? 6.722 -3.098 3.991 1.00 90.50 96 ALA A N 1
ATOM 693 C CA . ALA A 1 96 ? 5.813 -4.065 4.607 1.00 90.50 96 ALA A CA 1
ATOM 694 C C . ALA A 1 96 ? 5.950 -4.094 6.141 1.00 90.50 96 ALA A C 1
ATOM 696 O O . ALA A 1 96 ? 4.949 -4.064 6.858 1.00 90.50 96 ALA A O 1
ATOM 697 N N . ALA A 1 97 ? 7.181 -4.098 6.661 1.00 92.00 97 ALA A N 1
ATOM 698 C CA . ALA A 1 97 ? 7.441 -4.091 8.100 1.00 92.00 97 ALA A CA 1
ATOM 699 C C . ALA A 1 97 ? 6.992 -2.785 8.779 1.00 92.00 97 ALA A C 1
ATOM 701 O O . ALA A 1 97 ? 6.518 -2.796 9.917 1.00 92.00 97 ALA A O 1
ATOM 702 N N . GLU A 1 98 ? 7.139 -1.643 8.109 1.00 92.06 98 GLU A N 1
ATOM 703 C CA . GLU A 1 98 ? 6.619 -0.360 8.581 1.00 92.06 98 GLU A CA 1
ATOM 704 C C . GLU A 1 98 ? 5.088 -0.360 8.640 1.00 92.06 98 GLU A C 1
ATOM 706 O O . GLU A 1 98 ? 4.529 -0.145 9.720 1.00 92.06 98 GLU A O 1
ATOM 711 N N . GLY A 1 99 ? 4.422 -0.734 7.544 1.00 87.38 99 GLY A N 1
ATOM 712 C CA . GLY A 1 99 ? 2.963 -0.844 7.497 1.00 87.38 99 GLY A CA 1
ATOM 713 C C . GLY A 1 99 ? 2.401 -1.802 8.547 1.00 87.38 99 GLY A C 1
ATOM 714 O O . GLY A 1 99 ? 1.441 -1.466 9.242 1.00 87.38 99 GLY A O 1
ATOM 715 N N . ALA A 1 100 ? 3.042 -2.956 8.756 1.00 90.19 100 ALA A N 1
ATOM 716 C CA . ALA A 1 100 ? 2.636 -3.918 9.779 1.00 90.19 100 ALA A CA 1
ATOM 717 C C . ALA A 1 100 ? 2.721 -3.341 11.205 1.00 90.19 100 ALA A C 1
ATOM 719 O O . ALA A 1 100 ? 1.836 -3.589 12.027 1.00 90.19 100 ALA A O 1
ATOM 720 N N . ARG A 1 101 ? 3.747 -2.531 11.507 1.00 90.44 101 ARG A N 1
ATOM 721 C CA . ARG A 1 101 ? 3.879 -1.857 12.812 1.00 90.44 101 ARG A CA 1
ATOM 722 C C . ARG A 1 101 ? 2.769 -0.833 13.037 1.00 90.44 101 ARG A C 1
ATOM 724 O O . ARG A 1 101 ? 2.194 -0.795 14.127 1.00 90.44 101 ARG A O 1
ATOM 731 N N . HIS A 1 102 ? 2.441 -0.032 12.024 1.00 86.25 102 HIS A N 1
ATOM 732 C CA . HIS A 1 102 ? 1.348 0.939 12.110 1.00 86.25 102 HIS A CA 1
ATOM 733 C C . HIS A 1 102 ? -0.019 0.265 12.247 1.00 86.25 102 HIS A C 1
ATOM 735 O O . HIS A 1 102 ? -0.818 0.674 13.094 1.00 86.25 102 HIS A O 1
ATOM 741 N N . LEU A 1 103 ? -0.250 -0.816 11.500 1.00 85.81 103 LEU A N 1
ATOM 742 C CA . LEU A 1 103 ? -1.466 -1.614 11.601 1.00 85.81 103 LEU A CA 1
ATOM 743 C C . LEU A 1 103 ? -1.621 -2.232 12.997 1.00 85.81 103 LEU A C 1
ATOM 745 O O . LEU A 1 103 ? -2.681 -2.114 13.611 1.00 85.81 103 LEU A O 1
ATOM 749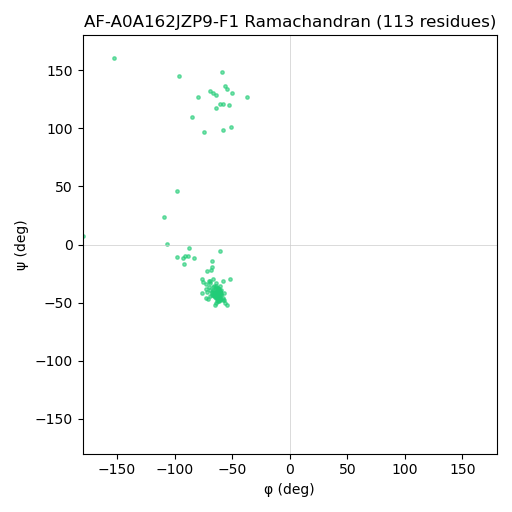 N N . LEU A 1 104 ? -0.557 -2.827 13.545 1.00 87.75 104 LEU A N 1
ATOM 750 C CA . LEU A 1 104 ? -0.575 -3.392 14.895 1.00 87.75 104 LEU A CA 1
ATOM 751 C C . LEU A 1 104 ? -0.880 -2.321 15.953 1.00 87.75 104 LEU A C 1
ATOM 753 O O . LEU A 1 104 ? -1.678 -2.559 16.863 1.00 87.75 104 LEU A O 1
ATOM 757 N N . ARG A 1 105 ? -0.289 -1.127 15.825 1.00 85.75 105 ARG A N 1
ATOM 758 C CA . ARG A 1 105 ? -0.559 0.010 16.719 1.00 85.75 105 ARG A CA 1
ATOM 759 C C . ARG A 1 105 ? -2.024 0.442 16.679 1.00 85.75 105 ARG A C 1
ATOM 761 O O . ARG A 1 105 ? -2.612 0.718 17.723 1.00 85.75 105 ARG A O 1
ATOM 768 N N . TYR A 1 106 ? -2.619 0.487 15.491 1.00 83.44 106 TYR A N 1
ATOM 769 C CA . TYR A 1 106 ? -4.036 0.799 15.342 1.00 83.44 106 TYR A CA 1
ATOM 770 C C . TYR A 1 106 ? -4.925 -0.262 16.003 1.00 83.44 106 TYR A C 1
ATOM 772 O O . TYR A 1 106 ? -5.766 0.078 16.831 1.00 83.44 106 TYR A O 1
ATOM 780 N N . LEU A 1 107 ? -4.696 -1.545 15.706 1.00 82.69 107 LEU A N 1
ATOM 781 C CA . LEU A 1 107 ? -5.492 -2.653 16.252 1.00 82.69 107 LEU A CA 1
ATOM 782 C C . LEU A 1 107 ? -5.407 -2.737 17.781 1.00 82.69 107 LEU A C 1
ATOM 784 O O . LEU A 1 107 ? -6.407 -2.993 18.450 1.00 82.69 107 LEU A O 1
ATOM 788 N N . THR A 1 108 ? -4.227 -2.484 18.346 1.00 86.25 108 THR A N 1
ATOM 789 C CA . THR A 1 108 ? -4.041 -2.434 19.805 1.00 86.25 108 THR A CA 1
ATOM 790 C C . THR A 1 108 ? -4.733 -1.230 20.436 1.00 86.25 108 THR A C 1
ATOM 792 O O . THR A 1 108 ? -5.362 -1.379 21.478 1.00 86.25 108 THR A O 1
ATOM 795 N N . THR A 1 109 ? -4.697 -0.061 19.792 1.00 80.31 109 THR A N 1
ATOM 796 C CA . THR A 1 109 ? -5.393 1.141 20.279 1.00 80.31 109 THR A CA 1
ATOM 797 C C . THR A 1 109 ? -6.914 0.983 20.211 1.00 80.31 109 THR A C 1
ATOM 799 O O . THR A 1 109 ? -7.611 1.346 21.157 1.00 80.31 109 THR A O 1
ATOM 802 N N . LEU A 1 110 ? -7.432 0.392 19.128 1.00 75.06 110 LEU A N 1
ATOM 803 C CA . LEU A 1 110 ? -8.846 0.032 19.006 1.00 75.06 110 LEU A CA 1
ATOM 804 C C . LEU A 1 110 ? -9.283 -0.898 20.134 1.00 75.06 110 LEU A C 1
ATOM 806 O O . LEU A 1 110 ? -10.307 -0.648 20.760 1.00 75.06 110 LEU A O 1
ATOM 810 N N . ARG A 1 111 ? -8.496 -1.947 20.405 1.00 73.25 111 ARG A N 1
ATOM 811 C CA . ARG A 1 111 ? -8.784 -2.899 21.482 1.00 73.25 111 ARG A CA 1
ATOM 812 C C . ARG A 1 111 ? -8.875 -2.204 22.839 1.00 73.25 111 ARG A C 1
ATOM 814 O O . ARG A 1 111 ? -9.834 -2.429 23.555 1.00 73.25 111 ARG A O 1
ATOM 821 N N . LEU A 1 112 ? -7.923 -1.325 23.150 1.00 75.81 112 LEU A N 1
ATOM 822 C CA . LEU A 1 112 ? -7.908 -0.565 24.405 1.00 75.81 112 LEU A CA 1
ATOM 823 C C . LEU A 1 112 ? -9.042 0.465 24.524 1.00 75.81 112 LEU A C 1
ATOM 825 O O . LEU A 1 112 ? -9.317 0.919 25.624 1.00 75.81 112 LEU A O 1
ATOM 829 N N . SER A 1 113 ? -9.660 0.869 23.412 1.00 68.31 113 SER A N 1
ATOM 830 C CA . SER A 1 113 ? -10.782 1.823 23.406 1.00 68.31 113 SER A CA 1
ATOM 831 C C . SER A 1 113 ? -12.151 1.138 23.493 1.00 68.31 113 SER A C 1
ATOM 833 O O . SER A 1 113 ? -13.165 1.825 23.596 1.00 68.31 113 SER A O 1
ATOM 835 N N . ALA A 1 114 ? -12.191 -0.191 23.367 1.00 63.53 114 ALA A N 1
ATOM 836 C CA . ALA A 1 114 ? -13.406 -0.999 23.430 1.00 63.53 114 ALA A CA 1
ATOM 837 C C . ALA A 1 114 ? -13.647 -1.625 24.819 1.00 63.53 114 ALA A C 1
ATOM 839 O O . ALA A 1 114 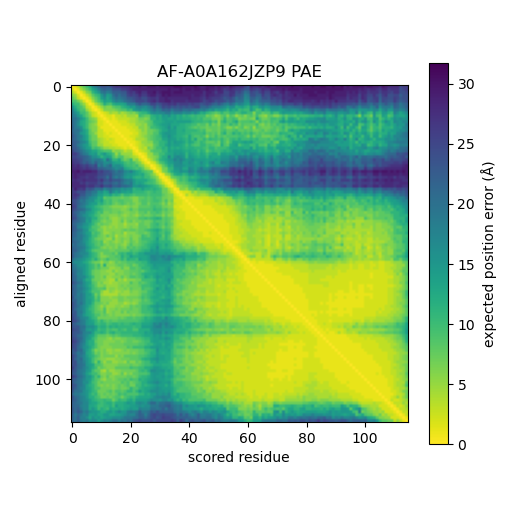? -14.735 -2.159 25.041 1.00 63.53 114 ALA A O 1
ATOM 840 N N . ASP A 1 115 ? -12.652 -1.548 25.710 1.00 52.97 115 ASP A N 1
ATOM 841 C CA . ASP A 1 115 ? -12.696 -1.956 27.123 1.00 52.97 115 ASP A CA 1
ATOM 842 C C . ASP A 1 115 ? -13.039 -0.755 28.028 1.00 52.97 115 ASP A C 1
ATOM 844 O O . ASP A 1 115 ? -13.764 -0.957 29.031 1.00 52.97 115 ASP A O 1
#